Protein 1JID (pdb70)

Secondary structure (DSSP, 8-state):
---STTSGGGSEEE-GGGGBTTS-TTTT--S-TTT-BSS--HHHHHHHHHHTT--EEEETT---TT-----GGG--EEEE--B-TTS-BS-TT-SSHHHHHHHHHHHGGG-TT-

Solvent-accessible surface area: 6995 Å² total; per-residue (Å²): 125,71,153,26,42,41,43,106,116,133,9,15,40,0,30,20,9,23,0,18,51,129,44,76,121,82,83,0,24,99,2,60,106,102,106,10,8,90,78,9,58,4,74,26,0,39,71,7,0,60,92,38,57,8,79,21,49,41,40,147,92,101,70,24,117,134,41,210,36,153,89,110,132,79,64,2,38,0,21,0,21,13,85,79,133,118,35,52,58,43,58,137,101,2,72,41,143,93,25,0,11,49,37,0,2,106,56,0,72,138,40,214,123,112

Sequence (114 aa):
AARSPADQDRFICIYPAYLNNKKTIAEGRRIPISKAVENPTATEIQDVCSAVGLNVFLEKNKMYSREWNRDVQYRGRVRVQLKQEDGSLCLVQFPSRKSVMLYAAEMIPKLKTR

Radius of gyration: 13.78 Å; Cα contacts (8 Å, |Δi|>4): 208; chains: 1; bounding box: 34×38×31 Å

Structure (mmCIF, N/CA/C/O backbone):
data_1JID
#
_entry.id   1JID
#
_cell.length_a   55.813
_cell.length_b   109.782
_cell.length_c   89.461
_cell.angle_alpha   90.00
_cell.angle_beta   90.00
_cell.angle_gamma   90.00
#
_symmetry.space_group_name_H-M   'C 2 2 21'
#
loop_
_entity.id
_entity.type
_entity.pdbx_description
1 polymer 'HELIX 6 OF HUMAN SRP RNA'
2 polymer 'SIGNAL RECOGNITION PARTICLE 19 KDA PROTEIN'
3 non-polymer 'MAGNESIUM ION'
4 water water
#
loop_
_atom_site.group_PDB
_atom_site.id
_atom_site.type_symbol
_atom_site.label_atom_id
_atom_site.label_alt_id
_atom_site.label_comp_id
_atom_site.label_asym_id
_atom_site.label_entity_id
_atom_site.label_seq_id
_atom_site.pdbx_PDB_ins_code
_atom_site.Cartn_x
_atom_site.Cartn_y
_atom_site.Cartn_z
_atom_site.occupancy
_atom_site.B_iso_or_equiv
_atom_site.auth_seq_id
_atom_site.auth_comp_id
_atom_site.auth_asym_id
_atom_site.auth_atom_id
_atom_site.pdbx_PDB_model_num
ATOM 633 N N . ALA B 2 5 ? 22.275 -2.297 54.662 1.00 22.78 5 ALA A N 1
ATOM 634 C CA . ALA B 2 5 ? 22.356 -0.813 54.820 1.00 28.98 5 ALA A CA 1
ATOM 635 C C . ALA B 2 5 ? 20.944 -0.160 54.818 1.00 27.75 5 ALA A C 1
ATOM 636 O O . ALA B 2 5 ? 19.932 -0.837 54.540 1.00 25.40 5 ALA A O 1
ATOM 638 N N . ALA B 2 6 ? 20.883 1.149 55.105 1.00 27.12 6 ALA A N 1
ATOM 639 C CA . ALA B 2 6 ? 19.591 1.890 55.097 1.00 24.01 6 ALA A CA 1
ATOM 640 C C . ALA B 2 6 ? 19.261 2.285 53.632 1.00 24.63 6 ALA A C 1
ATOM 641 O O . ALA B 2 6 ? 19.835 3.234 53.088 1.00 27.67 6 ALA A O 1
ATOM 643 N N . ARG B 2 7 ? 18.344 1.559 52.999 1.00 20.94 7 ARG A N 1
ATOM 644 C CA . ARG B 2 7 ? 18.017 1.777 51.601 1.00 21.48 7 ARG A CA 1
ATOM 645 C C . ARG B 2 7 ? 16.555 1.970 51.276 1.00 20.56 7 ARG A C 1
ATOM 646 O O . ARG B 2 7 ? 16.131 1.658 50.141 1.00 19.33 7 ARG A O 1
ATOM 654 N N . SER B 2 8 ? 15.774 2.501 52.220 1.00 18.92 8 SER A N 1
ATOM 655 C CA . SER B 2 8 ? 14.371 2.716 51.863 1.00 20.93 8 SER A CA 1
ATOM 656 C C . SER B 2 8 ? 14.296 4.044 51.116 1.00 21.00 8 SER A C 1
ATOM 657 O O . SER B 2 8 ? 15.262 4.828 51.126 1.00 20.22 8 SER A O 1
ATOM 660 N N . PRO B 2 9 ? 13.148 4.326 50.491 1.00 22.76 9 PRO A N 1
ATOM 661 C CA . PRO B 2 9 ? 13.022 5.605 49.768 1.00 22.37 9 PRO A CA 1
ATOM 662 C C . PRO B 2 9 ? 13.038 6.817 50.730 1.00 21.28 9 PRO A C 1
ATOM 663 O O . PRO B 2 9 ? 13.179 7.941 50.245 1.00 21.72 9 PRO A O 1
ATOM 667 N N . ALA B 2 10 ? 12.942 6.591 52.055 1.00 19.67 10 ALA A N 1
ATOM 668 C CA . ALA B 2 10 ? 12.943 7.704 53.044 1.00 20.51 10 ALA A CA 1
ATOM 669 C C . ALA B 2 10 ? 14.359 7.990 53.536 1.00 20.36 10 ALA A C 1
ATOM 670 O O . ALA B 2 10 ? 14.591 8.941 54.304 1.00 21.70 10 ALA A O 1
ATOM 672 N N . ASP B 2 11 ? 15.319 7.128 53.155 1.00 19.57 11 ASP A N 1
ATOM 673 C CA . ASP B 2 11 ? 16.729 7.354 53.546 1.00 21.05 11 ASP A CA 1
ATOM 674 C C . ASP B 2 11 ? 17.313 8.300 52.535 1.00 22.09 11 ASP A C 1
ATOM 675 O O . ASP B 2 11 ? 17.096 8.117 51.309 1.00 20.00 11 ASP A O 1
ATOM 680 N N . GLN B 2 12 ? 18.051 9.305 53.029 1.00 23.51 12 GLN A N 1
ATOM 681 C CA . GLN B 2 12 ? 18.604 10.335 52.142 1.00 27.17 12 GLN A CA 1
ATOM 682 C C . GLN B 2 12 ? 19.394 9.833 50.961 1.00 27.21 12 GLN A C 1
ATOM 683 O O . GLN B 2 12 ? 19.410 10.466 49.912 1.00 26.68 12 GLN A O 1
ATOM 689 N N . ASP B 2 13 ? 20.053 8.696 51.116 1.00 27.55 13 ASP A N 1
ATOM 690 C CA . ASP B 2 13 ? 20.828 8.187 49.994 1.00 30.62 13 ASP A CA 1
ATOM 691 C C . ASP B 2 13 ? 19.989 7.676 48.855 1.00 27.75 13 ASP A C 1
ATOM 692 O O . ASP B 2 13 ? 20.524 7.460 47.764 1.00 28.28 13 ASP A O 1
ATOM 697 N N . ARG B 2 14 ? 18.701 7.435 49.108 1.00 19.61 14 ARG A N 1
ATOM 698 C CA . ARG B 2 14 ? 17.817 6.999 48.045 1.00 19.39 14 ARG A CA 1
ATOM 699 C C . ARG B 2 14 ? 16.934 8.146 47.489 1.00 16.17 14 ARG A C 1
ATOM 700 O O . ARG B 2 14 ? 16.135 7.917 46.623 1.00 17.04 14 ARG A O 1
ATOM 708 N N . PHE B 2 15 ? 17.121 9.388 47.954 1.00 18.40 15 PHE A N 1
ATOM 709 C CA . PHE B 2 15 ? 16.367 10.515 47.388 1.00 16.53 15 PHE A CA 1
ATOM 710 C C . PHE B 2 15 ? 16.804 10.670 45.902 1.00 18.80 15 PHE A C 1
ATOM 711 O O . PHE B 2 15 ? 17.990 10.428 45.546 1.00 17.03 15 PHE A O 1
ATOM 719 N N . ILE B 2 16 ? 15.855 11.058 45.042 1.00 16.26 16 ILE A N 1
ATOM 720 C CA . ILE B 2 16 ? 16.128 11.237 43.604 1.00 15.49 16 ILE A CA 1
ATOM 721 C C . ILE B 2 16 ? 16.991 12.449 43.384 1.00 16.72 16 ILE A C 1
ATOM 722 O O . ILE B 2 16 ? 17.059 13.329 44.269 1.00 17.29 16 ILE A O 1
ATOM 727 N N . CYS B 2 17 ? 17.697 12.502 42.247 1.00 16.10 17 CYS A N 1
ATOM 728 C CA . CYS B 2 17 ? 18.551 13.658 42.023 1.00 15.84 17 CYS A CA 1
ATOM 729 C C . CYS B 2 17 ? 18.059 14.541 40.910 1.00 16.91 17 CYS A C 1
ATOM 730 O O . CYS B 2 17 ? 17.603 14.056 39.878 1.00 19.63 17 CYS A O 1
ATOM 733 N N . ILE B 2 18 ? 18.202 15.845 41.094 1.00 16.89 18 ILE A N 1
ATOM 734 C CA . ILE B 2 18 ? 17.898 16.775 40.011 1.00 15.82 18 ILE A CA 1
ATOM 735 C C . ILE B 2 18 ? 19.115 17.693 39.863 1.00 14.43 18 ILE A C 1
ATOM 736 O O . ILE B 2 18 ? 19.479 18.389 40.798 1.00 16.13 18 ILE A O 1
ATOM 741 N N . TYR B 2 19 ? 19.717 17.704 38.687 1.00 15.12 19 TYR A N 1
ATOM 742 C CA . TYR B 2 19 ? 20.807 18.648 38.438 1.00 14.48 19 TYR A CA 1
ATOM 743 C C . TYR B 2 19 ? 20.203 19.789 37.589 1.00 16.87 19 TYR A C 1
ATOM 744 O O . TYR B 2 19 ? 19.288 19.568 36.795 1.00 14.71 19 TYR A O 1
ATOM 753 N N . PRO B 2 20 ? 20.728 21.016 37.722 1.00 17.15 20 PRO A N 1
ATOM 754 C CA . PRO B 2 20 ? 20.260 22.177 36.957 1.00 18.00 20 PRO A CA 1
ATOM 755 C C . PRO B 2 20 ? 20.223 21.917 35.430 1.00 18.31 20 PRO A C 1
ATOM 756 O O . PRO B 2 20 ? 19.326 22.365 34.712 1.00 17.63 20 PRO A O 1
ATOM 760 N N . ALA B 2 21 ? 21.203 21.178 34.943 1.00 17.14 21 ALA A N 1
ATOM 761 C CA . ALA B 2 21 ? 21.282 20.897 33.507 1.00 17.54 21 ALA A CA 1
ATOM 762 C C . ALA B 2 21 ? 19.992 20.234 32.983 1.00 19.09 21 ALA A C 1
ATOM 763 O O . ALA B 2 21 ? 19.598 20.479 31.840 1.00 17.74 21 ALA A O 1
ATOM 765 N N . TYR B 2 22 ? 19.330 19.415 33.808 1.00 15.62 22 TYR A N 1
ATOM 766 C CA . TYR B 2 22 ? 18.110 18.740 33.351 1.00 17.63 22 TYR A CA 1
ATOM 767 C C . TYR B 2 22 ? 17.011 19.717 32.920 1.00 17.25 22 TYR A C 1
ATOM 768 O O . TYR B 2 22 ? 16.160 19.354 32.104 1.00 18.10 22 TYR A O 1
ATOM 777 N N . LEU B 2 23 ? 16.999 20.918 33.495 1.00 17.16 23 LEU A N 1
ATOM 778 C CA . LEU B 2 23 ? 15.889 21.863 33.191 1.00 19.87 23 LEU A CA 1
ATOM 779 C C . LEU B 2 23 ? 16.310 23.061 32.329 1.00 23.36 23 LEU A C 1
ATOM 780 O O . LEU B 2 23 ? 15.501 23.970 32.096 1.00 24.88 23 LEU A O 1
ATOM 785 N N . ASN B 2 24 ? 17.558 23.053 31.862 1.00 22.74 24 ASN A N 1
ATOM 786 C CA . ASN B 2 24 ? 18.128 24.197 31.154 1.00 23.36 24 ASN A CA 1
ATOM 787 C C . ASN B 2 24 ? 17.709 24.272 29.676 1.00 24.40 24 ASN A C 1
ATOM 788 O O . ASN B 2 24 ? 18.026 23.369 28.876 1.00 20.64 24 ASN A O 1
ATOM 793 N N . ASN B 2 25 ? 16.996 25.334 29.300 1.00 23.41 25 ASN A N 1
ATOM 794 C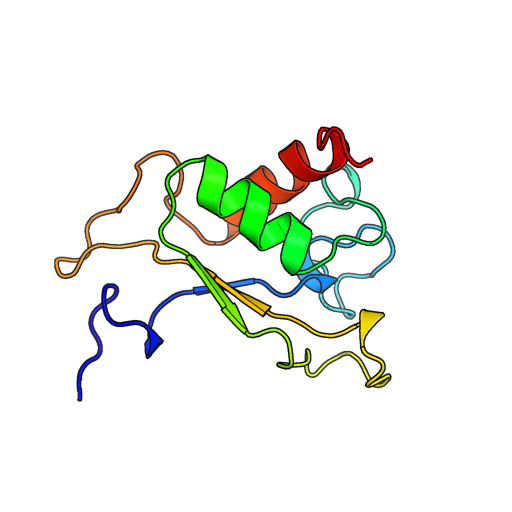 CA . ASN B 2 25 ? 16.538 25.390 27.912 1.00 25.96 25 ASN A CA 1
ATOM 795 C C . ASN B 2 25 ? 17.597 25.679 26.871 1.00 26.50 25 ASN A C 1
ATOM 796 O O . ASN B 2 25 ? 17.294 25.682 25.672 1.00 27.62 25 ASN A O 1
ATOM 801 N N . LYS B 2 26 ? 18.831 25.910 27.289 1.00 25.03 26 LYS A N 1
ATOM 802 C CA . LYS B 2 26 ? 19.867 26.114 26.295 1.00 30.18 26 LYS A CA 1
ATOM 803 C C . LYS B 2 26 ? 20.774 24.865 26.109 1.00 30.74 26 LYS 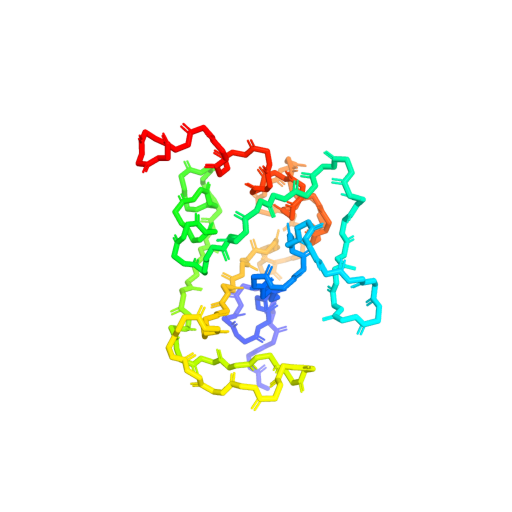A C 1
ATOM 804 O O . LYS B 2 26 ? 21.798 24.937 25.414 1.00 28.93 26 LYS A O 1
ATOM 810 N N . LYS B 2 27 ? 20.389 23.736 26.712 1.00 24.13 27 LYS A N 1
ATOM 811 C CA . LYS B 2 27 ? 21.187 22.532 26.561 1.00 21.45 27 LYS A CA 1
ATOM 812 C C . LYS B 2 27 ? 20.452 21.541 25.691 1.00 20.42 27 LYS A C 1
ATOM 813 O O . LYS B 2 27 ? 19.204 21.515 25.647 1.00 16.54 27 LYS A O 1
ATOM 819 N N . THR B 2 28 ? 21.213 20.685 25.004 1.00 17.91 28 THR A N 1
ATOM 820 C CA . THR B 2 28 ? 20.616 19.660 24.195 1.00 17.82 28 THR A CA 1
ATOM 821 C C . THR B 2 28 ? 20.348 18.454 25.135 1.00 17.85 28 THR A C 1
ATOM 822 O O . THR B 2 28 ? 20.718 18.429 26.336 1.00 16.52 28 THR A O 1
ATOM 826 N N . ILE B 2 29 ? 19.717 17.438 24.568 1.00 17.83 29 ILE A N 1
ATOM 827 C CA . ILE B 2 29 ? 19.489 16.211 25.312 1.00 17.86 29 ILE A CA 1
ATOM 828 C C . ILE B 2 29 ? 20.837 15.580 25.674 1.00 18.54 29 ILE A C 1
ATOM 829 O O . ILE B 2 29 ? 21.031 15.101 26.807 1.00 17.04 29 ILE A O 1
ATOM 834 N N . ALA B 2 30 ? 21.760 15.568 24.719 1.00 17.44 30 ALA A N 1
ATOM 835 C CA . ALA B 2 30 ? 23.087 14.970 24.982 1.00 18.32 30 ALA A CA 1
ATOM 836 C C . ALA B 2 30 ? 23.744 15.716 26.151 1.00 19.42 30 ALA A C 1
ATOM 837 O O . ALA B 2 30 ? 24.498 15.132 26.950 1.00 17.83 30 ALA A O 1
ATOM 839 N N . GLU B 2 31 ? 23.469 17.011 26.261 1.00 17.35 31 GLU A N 1
ATOM 840 C CA . GLU B 2 31 ? 24.105 17.746 27.342 1.00 18.67 31 GLU A CA 1
ATOM 841 C C . GLU B 2 31 ? 23.423 17.503 28.677 1.00 18.01 31 GLU A C 1
ATOM 842 O O . GLU B 2 31 ? 23.901 17.979 29.698 1.00 17.22 31 GLU A O 1
ATOM 848 N N . GLY B 2 32 ? 22.306 16.776 28.669 1.00 18.02 32 GLY A N 1
ATOM 849 C CA . GLY B 2 32 ? 21.644 16.522 29.947 1.00 18.61 32 GLY A CA 1
ATOM 850 C C . GLY B 2 32 ? 20.214 17.019 30.127 1.00 18.39 32 GLY A C 1
ATOM 851 O O . GLY B 2 32 ? 19.589 16.712 31.141 1.00 17.15 32 GLY A O 1
ATOM 852 N N . ARG B 2 33 ? 19.687 17.814 29.192 1.00 17.40 33 ARG A N 1
ATOM 853 C CA . ARG B 2 33 ? 18.305 18.315 29.350 1.00 17.11 33 ARG A CA 1
ATOM 854 C C . ARG B 2 33 ? 17.312 17.153 29.369 1.00 18.43 33 ARG A C 1
ATOM 855 O O . ARG B 2 33 ? 17.328 16.257 28.473 1.00 16.05 33 ARG A O 1
ATO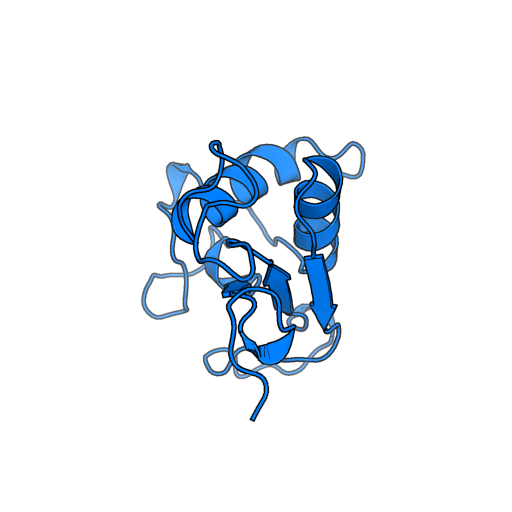M 863 N N . ARG B 2 34 ? 16.416 17.177 30.347 1.00 17.37 34 ARG A N 1
ATOM 864 C CA . ARG B 2 34 ? 15.460 16.093 30.527 1.00 19.05 34 ARG A CA 1
ATOM 865 C C . ARG B 2 34 ? 14.007 16.472 30.222 1.00 21.59 34 ARG A C 1
ATOM 866 O O . ARG B 2 34 ? 13.144 15.612 30.216 1.00 21.75 34 ARG A O 1
ATOM 874 N N . ILE B 2 35 ? 13.722 17.746 30.007 1.00 19.81 35 ILE A N 1
ATOM 875 C CA . ILE B 2 35 ? 12.331 18.121 29.711 1.00 19.26 35 ILE A CA 1
ATOM 876 C C . ILE B 2 35 ? 12.306 18.866 28.405 1.00 19.80 35 ILE A C 1
ATOM 877 O O . ILE B 2 35 ? 13.333 19.430 28.000 1.00 21.96 35 ILE A O 1
ATOM 882 N N . PRO B 2 36 ? 11.127 18.917 27.734 1.00 20.66 36 PRO A N 1
ATOM 883 C CA . PRO B 2 36 ? 11.086 19.636 26.453 1.00 21.31 36 PRO A CA 1
ATOM 884 C C . PRO B 2 36 ? 11.565 21.060 26.533 1.00 21.57 36 PRO A C 1
ATOM 885 O O . PRO B 2 36 ? 11.410 21.748 27.568 1.00 23.56 36 PRO A O 1
ATOM 889 N N . ILE B 2 37 ? 12.093 21.550 25.417 1.00 21.08 37 ILE A N 1
ATOM 890 C CA . ILE B 2 37 ? 12.551 22.928 25.377 1.00 24.56 37 ILE A CA 1
ATOM 891 C C . ILE B 2 37 ? 11.412 23.878 25.718 1.00 26.08 37 ILE A C 1
ATOM 892 O O . ILE B 2 37 ? 11.628 24.833 26.445 1.00 25.31 37 ILE A O 1
ATOM 897 N N . SER B 2 38 ? 10.202 23.582 25.242 1.00 24.92 38 SER A N 1
ATOM 898 C CA . SER B 2 38 ? 9.088 24.486 25.493 1.00 28.96 38 SER A CA 1
ATOM 899 C C . SER B 2 38 ? 8.899 24.696 26.991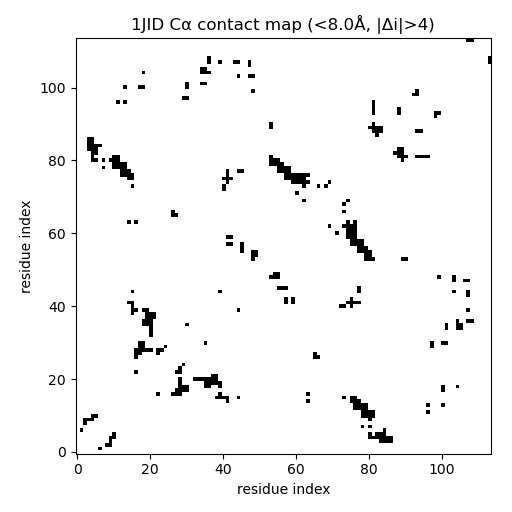 1.00 31.05 38 SER A C 1
ATOM 900 O O . SER B 2 38 ? 8.625 25.803 27.423 1.00 31.38 38 SER A O 1
ATOM 903 N N . LYS B 2 39 ? 9.115 23.656 27.789 1.00 27.67 39 LYS A N 1
ATOM 904 C CA . LYS B 2 39 ? 8.929 23.792 29.224 1.00 28.02 39 LYS A CA 1
ATOM 905 C C . LYS B 2 39 ? 10.144 24.144 30.065 1.00 28.23 39 LYS A C 1
ATOM 906 O O . LYS B 2 39 ? 10.020 24.581 31.212 1.00 29.91 39 LYS A O 1
ATOM 912 N N . ALA B 2 40 ? 11.317 24.014 29.473 1.00 28.45 40 ALA A N 1
ATOM 913 C CA . ALA B 2 40 ? 12.570 24.274 30.132 1.00 26.73 40 ALA A CA 1
ATOM 914 C C . ALA B 2 40 ? 12.791 25.765 30.401 1.00 30.07 40 ALA A C 1
ATOM 915 O O . ALA B 2 40 ? 12.120 26.618 29.797 1.00 29.53 40 ALA A O 1
ATOM 917 N N . VAL B 2 41 ? 13.752 26.089 31.273 1.00 26.56 41 VAL A N 1
ATOM 918 C CA . VAL B 2 41 ? 13.996 27.484 31.631 1.00 29.45 41 VAL A CA 1
ATOM 919 C C . VAL B 2 41 ? 15.412 27.957 31.404 1.00 29.36 41 VAL A C 1
ATOM 920 O O . VAL B 2 41 ? 16.331 27.152 31.215 1.00 27.07 41 VAL A O 1
ATOM 924 N N . GLU B 2 42 ? 15.636 29.266 31.424 1.00 28.25 42 GLU A N 1
ATOM 925 C CA . GLU B 2 42 ? 17.001 29.716 31.176 1.00 31.45 42 GLU A CA 1
ATOM 926 C C . GLU B 2 42 ? 17.804 29.802 32.434 1.00 32.34 42 GLU A C 1
ATOM 927 O O . GLU B 2 42 ? 17.316 30.303 33.451 1.00 30.99 42 GLU A O 1
ATOM 933 N N . ASN B 2 43 ? 19.042 29.312 32.344 1.00 32.85 43 ASN A N 1
ATOM 934 C CA . ASN B 2 43 ? 20.001 29.310 33.442 1.00 34.24 43 ASN A CA 1
ATOM 935 C C . ASN B 2 43 ? 19.452 28.909 34.858 1.00 29.23 43 ASN A C 1
ATOM 936 O O . ASN B 2 43 ? 19.723 29.602 35.843 1.00 27.25 43 ASN A O 1
ATOM 941 N N . PRO B 2 44 ? 18.668 27.813 34.975 1.00 25.67 44 PRO A N 1
ATOM 942 C CA . PRO B 2 44 ? 18.182 27.470 36.335 1.00 24.38 44 PRO A CA 1
ATOM 943 C C . PRO B 2 44 ? 19.328 27.159 37.296 1.00 24.93 44 PRO A C 1
ATOM 944 O O . PRO B 2 44 ? 20.349 26.594 36.887 1.00 24.23 44 PRO A O 1
ATOM 948 N N . THR B 2 45 ? 19.189 27.499 38.577 1.00 21.59 45 THR A N 1
ATOM 949 C CA . THR B 2 45 ? 20.276 27.162 39.490 1.00 23.15 45 THR A CA 1
ATOM 950 C C . THR B 2 45 ? 19.754 26.141 40.502 1.00 21.40 45 THR A C 1
ATOM 951 O O . THR B 2 45 ? 18.547 25.980 40.657 1.00 20.46 45 THR A O 1
ATOM 955 N N . ALA B 2 46 ? 20.673 25.428 41.140 1.00 22.52 46 ALA A N 1
ATOM 95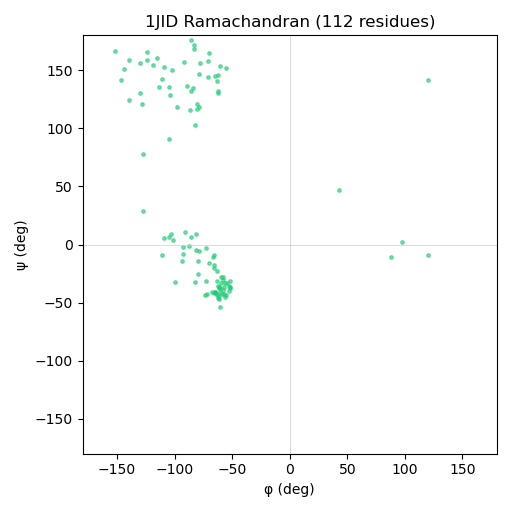6 C CA . ALA B 2 46 ? 20.289 24.398 42.110 1.00 21.43 46 ALA A CA 1
ATOM 957 C C . ALA B 2 46 ? 19.529 25.063 43.268 1.00 22.21 46 ALA A C 1
ATOM 958 O O . ALA B 2 46 ? 18.575 24.505 43.831 1.00 21.15 46 ALA A O 1
ATOM 960 N N . THR B 2 47 ? 19.953 26.283 43.623 1.00 21.33 47 THR A N 1
ATOM 961 C CA . THR B 2 47 ? 19.275 27.000 44.709 1.00 21.86 47 THR A CA 1
ATOM 962 C C . THR B 2 47 ? 17.834 27.328 44.391 1.00 20.91 47 THR A C 1
ATOM 963 O O . THR B 2 47 ? 16.947 27.200 45.253 1.00 21.37 47 THR A O 1
ATOM 967 N N . GLU B 2 48 ? 17.580 27.763 43.159 1.00 20.75 48 GLU A N 1
ATOM 968 C CA . GLU B 2 48 ? 16.211 28.055 42.734 1.00 22.63 48 GLU A CA 1
ATOM 969 C C . GLU B 2 48 ? 15.420 26.753 42.740 1.00 21.83 48 GLU A C 1
ATOM 970 O O . GLU B 2 48 ? 14.271 26.747 43.129 1.00 20.59 48 GLU A O 1
ATOM 976 N N . ILE B 2 49 ? 16.026 25.641 42.285 1.00 19.11 49 ILE A N 1
ATOM 977 C CA . ILE B 2 49 ? 15.284 24.363 42.275 1.00 16.82 49 ILE A CA 1
ATOM 978 C C . ILE B 2 49 ? 14.884 23.961 43.712 1.00 19.43 49 ILE A C 1
ATOM 979 O O . ILE B 2 49 ? 13.720 23.611 43.987 1.00 21.29 49 ILE A O 1
ATOM 984 N N . GLN B 2 50 ? 15.844 24.056 44.625 1.00 21.61 50 GLN A N 1
ATOM 985 C CA . GLN B 2 50 ? 15.585 23.733 46.019 1.00 25.00 50 GLN A CA 1
ATOM 986 C C . GLN B 2 50 ? 14.429 24.571 46.584 1.00 24.16 50 GLN A C 1
ATOM 987 O O . GLN B 2 50 ? 13.524 24.079 47.259 1.00 20.73 50 GLN A O 1
ATOM 993 N N . ASP B 2 51 ? 14.475 25.861 46.279 1.00 25.13 51 ASP A N 1
ATOM 994 C CA . ASP B 2 51 ? 13.458 26.764 46.774 1.00 26.09 51 ASP A CA 1
ATOM 995 C C . ASP B 2 51 ? 12.064 26.458 46.282 1.00 25.66 51 ASP A C 1
ATOM 996 O O . ASP B 2 51 ? 11.137 26.403 47.097 1.00 25.21 51 ASP A O 1
ATOM 1001 N N . VAL B 2 52 ? 11.881 26.209 44.985 1.00 20.40 52 VAL A N 1
ATOM 1002 C CA . VAL B 2 52 ? 10.555 25.960 44.522 1.00 20.05 52 VAL A CA 1
ATOM 1003 C C . VAL B 2 52 ? 10.088 24.599 44.968 1.00 21.81 52 VAL A C 1
ATOM 1004 O O . VAL B 2 52 ? 8.883 24.399 45.211 1.00 21.53 52 VAL A O 1
ATOM 1008 N N . CYS B 2 53 ? 11.012 23.639 45.089 1.00 21.86 53 CYS A N 1
ATOM 1009 C CA . CYS B 2 53 ? 10.578 22.302 45.503 1.00 22.31 53 CYS A CA 1
ATOM 1010 C C . CYS B 2 53 ? 10.224 22.288 46.997 1.00 22.36 53 CYS A C 1
ATOM 1011 O O . CYS B 2 53 ? 9.220 21.682 47.421 1.00 22.37 53 CYS A O 1
ATOM 1014 N N . SER B 2 54 ? 11.063 22.928 47.785 1.00 21.50 54 SER A N 1
ATOM 1015 C CA . SER B 2 54 ? 10.798 22.996 49.209 1.00 24.53 54 SER A CA 1
ATOM 1016 C C . SER B 2 54 ? 9.466 23.721 49.441 1.00 27.56 54 SER A C 1
ATOM 1017 O O . SER B 2 54 ? 8.666 23.325 50.316 1.00 26.95 54 SER A O 1
ATOM 1020 N N . ALA B 2 55 ? 9.191 24.753 48.637 1.00 21.75 55 ALA A N 1
ATOM 1021 C CA . ALA B 2 55 ? 7.961 25.537 48.840 1.00 24.66 55 ALA A CA 1
ATOM 1022 C C . ALA B 2 55 ? 6.686 24.743 48.654 1.00 23.92 55 ALA A C 1
ATOM 1023 O O . ALA B 2 55 ? 5.674 25.016 49.333 1.00 22.77 55 ALA A O 1
ATOM 1025 N N . VAL B 2 56 ? 6.727 23.749 47.765 1.00 22.99 56 VAL A N 1
ATOM 1026 C CA . VAL B 2 56 ? 5.528 22.954 47.485 1.00 23.10 56 VAL A CA 1
ATOM 1027 C C . VAL B 2 56 ? 5.330 21.789 48.448 1.00 23.08 56 VAL A C 1
ATOM 1028 O O . VAL B 2 56 ? 4.391 20.993 48.310 1.00 27.89 56 VAL A O 1
ATOM 1032 N N . GLY B 2 57 ? 6.166 21.715 49.470 1.00 21.87 57 GLY A N 1
ATOM 1033 C CA . GLY B 2 57 ? 5.978 20.662 50.461 1.00 24.48 57 GLY A CA 1
ATOM 1034 C C . GLY B 2 57 ? 6.840 19.405 50.280 1.00 25.88 57 GLY A C 1
ATOM 1035 O O . GLY B 2 57 ? 6.688 18.460 51.059 1.00 24.13 57 GLY A O 1
ATOM 1036 N N . LEU B 2 58 ? 7.718 19.369 49.271 1.00 21.43 58 LEU A N 1
ATOM 1037 C CA . LEU B 2 58 ? 8.610 18.201 49.090 1.00 20.78 58 LEU A CA 1
ATOM 1038 C C . LEU B 2 58 ? 9.763 18.305 50.080 1.00 22.59 58 LEU A C 1
ATOM 1039 O O . LEU B 2 58 ? 10.229 19.415 50.411 1.00 23.38 58 LEU A O 1
ATOM 1044 N N . ASN B 2 59 ? 10.249 17.150 50.558 1.00 20.28 59 ASN A N 1
ATOM 1045 C CA . ASN B 2 59 ? 11.362 17.116 51.483 1.00 22.39 59 ASN A CA 1
ATOM 1046 C C . ASN B 2 59 ? 12.571 17.120 50.596 1.00 21.70 59 ASN A C 1
ATOM 1047 O O . ASN B 2 59 ? 12.811 16.136 49.869 1.00 21.01 59 ASN A O 1
ATOM 1052 N N . VAL B 2 60 ? 13.378 18.169 50.674 1.00 20.74 60 VAL A N 1
ATOM 1053 C CA . VAL B 2 60 ? 14.527 18.221 49.771 1.00 23.55 60 VAL A CA 1
ATOM 1054 C C . VAL B 2 60 ? 15.760 18.726 50.432 1.00 25.16 60 VAL A C 1
ATOM 1055 O O . VAL B 2 60 ? 15.698 19.355 51.489 1.00 26.31 60 VAL A O 1
ATOM 1059 N N . PHE B 2 61 ? 16.899 18.418 49.856 1.00 22.88 61 PHE A N 1
ATOM 1060 C CA . PHE B 2 61 ? 18.087 19.040 50.400 1.00 26.22 61 PHE A CA 1
ATOM 1061 C C . PHE B 2 61 ? 19.043 19.353 49.260 1.00 25.14 61 PHE A C 1
ATOM 1062 O O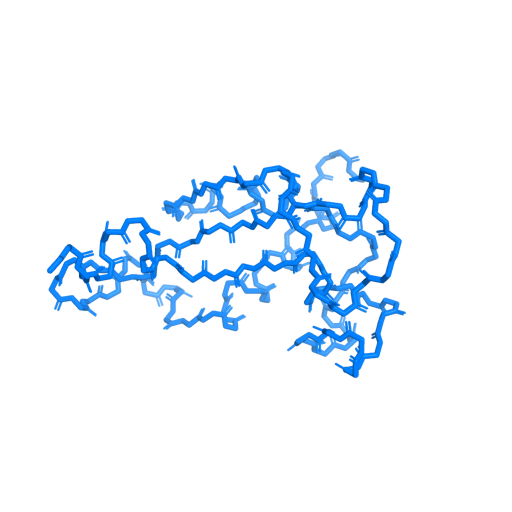 . PHE B 2 61 ? 19.037 18.698 48.222 1.00 24.50 61 PHE A O 1
ATOM 1070 N N . LEU B 2 62 ? 19.832 20.391 49.454 1.00 24.54 62 LEU A N 1
ATOM 1071 C CA . LEU B 2 62 ? 20.748 20.866 48.431 1.00 24.50 62 LEU A CA 1
ATOM 1072 C C . LEU B 2 62 ? 22.188 20.475 48.713 1.00 26.04 62 LEU A C 1
ATOM 1073 O O . LEU B 2 62 ? 22.702 20.667 49.832 1.00 25.66 62 LEU A O 1
ATOM 1078 N N . GLU B 2 63 ? 22.832 19.885 47.717 1.00 20.45 63 GLU A N 1
ATOM 1079 C CA . GLU B 2 63 ? 24.259 19.550 47.810 1.00 24.33 63 GLU A CA 1
ATOM 1080 C C . GLU B 2 63 ? 24.892 20.641 46.907 1.00 23.38 63 GLU A C 1
ATOM 1081 O O . GLU B 2 63 ? 24.990 20.485 45.698 1.00 20.48 63 GLU A O 1
ATOM 1087 N N . LYS B 2 64 ? 25.252 21.776 47.513 1.00 21.49 64 LYS A N 1
ATOM 1088 C CA . LYS B 2 64 ? 25.771 22.915 46.750 1.00 23.06 64 LYS A CA 1
ATOM 1089 C C . LYS B 2 64 ? 26.951 22.695 45.840 1.00 20.22 64 LYS A C 1
ATOM 1090 O O . LYS B 2 64 ? 27.066 23.362 44.801 1.00 22.78 64 LYS A O 1
ATOM 1096 N N . ASN B 2 65 ? 27.846 21.803 46.217 1.00 18.90 65 ASN A N 1
ATOM 1097 C CA . ASN B 2 65 ? 29.050 21.601 45.402 1.00 21.70 65 ASN A CA 1
ATOM 1098 C C . ASN B 2 65 ? 29.170 20.389 44.551 1.00 22.16 65 ASN A C 1
ATOM 1099 O O . ASN B 2 65 ? 30.236 20.180 43.945 1.00 21.07 65 ASN A O 1
ATOM 1104 N N . LYS B 2 66 ? 28.102 19.583 44.470 1.00 21.08 66 LYS A N 1
ATOM 1105 C CA . LYS B 2 66 ? 28.150 18.401 43.580 1.00 18.37 66 LYS A CA 1
ATOM 1106 C C . LYS B 2 66 ? 28.109 18.916 42.136 1.00 19.20 66 LYS A C 1
ATOM 1107 O O . LYS B 2 66 ? 27.426 19.876 41.849 1.00 19.59 66 LYS A O 1
ATOM 1113 N N . MET B 2 67 ? 28.814 18.258 41.220 1.00 18.94 67 MET A N 1
ATOM 1114 C CA . MET B 2 67 ? 28.842 18.714 39.834 1.00 17.91 67 MET A CA 1
ATOM 1115 C C . MET B 2 67 ? 28.278 17.635 38.916 1.00 16.04 67 MET A C 1
ATOM 1116 O O . MET B 2 67 ? 28.340 16.441 39.243 1.00 17.80 67 MET A O 1
ATOM 1121 N N . TYR B 2 68 ? 27.766 18.049 37.770 1.00 16.18 68 TYR A N 1
ATOM 1122 C CA . TYR B 2 68 ? 27.174 17.115 36.825 1.00 17.16 68 TYR A CA 1
ATOM 1123 C C . TYR B 2 68 ? 28.294 16.565 35.938 1.00 16.59 68 TYR A C 1
ATOM 1124 O O . TYR B 2 68 ? 29.135 17.319 35.387 1.00 18.25 68 TYR A O 1
ATOM 1133 N N . SER B 2 69 ? 28.313 15.244 35.780 1.00 16.70 69 SER A N 1
ATOM 1134 C CA . SER B 2 69 ? 29.374 14.605 35.001 1.00 15.43 69 SER A CA 1
ATOM 1135 C C . SER B 2 69 ? 29.478 15.086 33.567 1.00 16.97 69 SER A C 1
ATOM 1136 O O . SER B 2 69 ? 30.557 15.058 33.036 1.00 16.26 69 SER A O 1
ATOM 1139 N N . ARG B 2 70 ? 28.381 15.496 32.927 1.00 14.44 70 ARG A N 1
ATOM 1140 C CA . ARG B 2 70 ? 28.493 15.905 31.521 1.00 16.40 70 ARG A CA 1
ATOM 1141 C C . ARG B 2 70 ? 28.996 17.347 31.358 1.00 19.32 70 ARG A C 1
ATOM 1142 O O . ARG B 2 70 ? 29.170 17.817 30.236 1.00 20.46 70 ARG A O 1
ATOM 1150 N N . GLU B 2 71 ? 29.162 18.055 32.457 1.00 19.85 71 GLU A N 1
ATOM 1151 C CA . GLU B 2 71 ? 29.629 19.442 32.391 1.00 25.59 71 GLU A CA 1
ATOM 1152 C C . GLU B 2 71 ? 31.147 19.509 32.657 1.00 28.46 71 GLU A C 1
ATOM 1153 O O . GLU B 2 71 ? 31.568 19.171 33.744 1.00 28.98 71 GLU A O 1
ATOM 1159 N N . TRP B 2 72 ? 31.968 19.973 31.702 1.00 30.81 72 TRP A N 1
ATOM 1160 C CA . TRP B 2 72 ? 33.440 20.017 31.954 1.00 32.83 72 TRP A CA 1
ATOM 1161 C C . TRP B 2 72 ? 33.934 21.221 32.809 1.00 31.61 72 TRP A C 1
ATOM 1162 O O . TRP B 2 72 ? 34.973 21.130 33.492 1.00 32.93 72 TRP A O 1
ATOM 1173 N N . ASN B 2 73 ? 33.176 22.306 32.791 1.00 29.35 73 ASN A N 1
ATOM 1174 C CA . ASN B 2 73 ? 33.472 23.518 33.562 1.00 29.56 73 ASN A CA 1
ATOM 1175 C C . ASN B 2 73 ? 33.073 23.388 35.057 1.00 27.91 73 ASN A C 1
ATOM 1176 O O . ASN B 2 73 ? 31.906 23.275 35.383 1.00 24.17 73 ASN A O 1
ATOM 1181 N N . ARG B 2 74 ? 34.054 23.484 35.947 1.00 27.12 74 ARG A N 1
ATOM 1182 C CA . ARG B 2 74 ? 33.818 23.335 37.383 1.00 27.87 74 ARG A CA 1
ATOM 1183 C C . ARG B 2 74 ? 33.501 24.621 38.166 1.00 25.76 74 ARG A C 1
ATOM 1184 O O . ARG B 2 74 ? 33.480 24.606 39.416 1.00 22.65 74 ARG A O 1
ATOM 1192 N N . ASP B 2 75 ? 33.252 25.725 37.469 1.00 26.68 75 ASP A N 1
ATOM 1193 C CA . ASP B 2 75 ? 32.939 26.952 38.184 1.00 27.96 75 ASP A CA 1
ATOM 1194 C C . ASP B 2 75 ? 31.692 26.847 39.051 1.00 28.75 75 ASP A C 1
ATOM 1195 O O . ASP B 2 75 ? 30.756 26.065 38.764 1.00 25.58 75 ASP A O 1
ATOM 1200 N N . VAL B 2 76 ? 31.654 27.665 40.098 1.00 24.57 76 VAL A N 1
ATOM 1201 C CA . VAL B 2 76 ? 30.542 27.635 41.031 1.00 23.83 76 VAL A CA 1
ATOM 1202 C C . VAL B 2 76 ? 29.179 27.763 40.376 1.00 25.41 76 VAL A C 1
ATOM 1203 O O . VAL B 2 76 ? 28.202 27.134 40.818 1.00 22.06 76 VAL A O 1
ATOM 1207 N N . GLN B 2 77 ? 29.093 28.556 39.305 1.00 25.40 77 GLN A N 1
ATOM 1208 C CA . GLN B 2 77 ? 27.777 28.714 38.675 1.00 27.89 77 GLN A CA 1
ATOM 1209 C C . GLN B 2 77 ? 27.220 27.404 38.095 1.00 25.60 77 GLN A C 1
ATOM 1210 O O . GLN B 2 77 ? 26.032 27.284 37.926 1.00 25.70 77 GLN A O 1
ATOM 1216 N N . TYR B 2 78 ? 28.081 26.434 37.785 1.00 24.73 78 TYR A N 1
ATOM 1217 C CA . TYR B 2 78 ? 27.613 25.163 37.231 1.00 24.58 78 TYR A CA 1
ATOM 1218 C C . TYR B 2 78 ? 27.356 24.105 38.295 1.00 23.29 78 TYR A C 1
ATOM 1219 O O . TYR B 2 78 ? 26.937 23.005 37.962 1.00 20.82 78 TYR A O 1
ATOM 1228 N N . ARG B 2 79 ? 27.610 24.431 39.552 1.00 20.38 79 ARG A N 1
ATOM 1229 C CA . ARG B 2 79 ? 27.478 23.461 40.627 1.00 20.09 79 ARG A CA 1
ATOM 1230 C C . ARG B 2 79 ? 26.137 23.395 41.327 1.00 19.42 79 ARG A C 1
ATOM 1231 O O . ARG B 2 79 ? 25.385 24.365 41.362 1.00 20.32 79 ARG A O 1
ATOM 1239 N N . GLY B 2 80 ? 25.887 22.232 41.929 1.00 20.24 80 GLY A N 1
ATOM 1240 C CA . GLY B 2 80 ? 24.686 22.059 42.720 1.00 20.98 80 GLY A CA 1
ATOM 1241 C C . GLY B 2 80 ? 23.792 20.953 42.195 1.00 18.98 80 GLY A C 1
ATOM 1242 O O . GLY B 2 80 ? 23.631 20.745 40.987 1.00 17.79 80 GLY A O 1
ATOM 1243 N N . ARG B 2 81 ? 23.222 20.237 43.141 1.00 20.18 81 ARG A N 1
ATOM 1244 C CA . ARG B 2 81 ? 22.341 19.095 42.827 1.00 21.10 81 ARG A CA 1
ATOM 1245 C C . ARG B 2 81 ? 21.327 19.142 43.936 1.00 19.65 81 ARG A C 1
ATOM 1246 O O . ARG B 2 81 ? 21.705 19.409 45.095 1.00 23.11 81 ARG A O 1
ATOM 1254 N N . VAL B 2 82 ? 20.063 18.854 43.624 1.00 17.81 82 VAL A N 1
ATOM 1255 C CA . VAL B 2 82 ? 19.034 18.867 44.653 1.00 16.93 82 VAL A CA 1
ATOM 1256 C C . VAL B 2 82 ? 18.548 17.406 44.807 1.00 16.97 82 VAL A C 1
ATOM 1257 O O . VAL B 2 82 ? 18.345 16.714 43.804 1.00 18.10 82 VAL A O 1
ATOM 1261 N N . ARG B 2 83 ? 18.396 16.946 46.045 1.00 16.91 83 ARG A N 1
ATOM 1262 C CA . ARG B 2 83 ? 17.917 15.600 46.325 1.00 17.44 83 ARG A CA 1
ATOM 1263 C C . ARG B 2 83 ? 16.488 15.748 46.778 1.00 18.80 83 ARG A C 1
ATOM 1264 O O . ARG B 2 83 ? 16.189 16.592 47.630 1.00 19.23 83 ARG A O 1
ATOM 1272 N N . VAL B 2 84 ? 15.614 14.891 46.260 1.00 19.23 84 VAL A N 1
ATOM 1273 C CA . VAL B 2 84 ? 14.194 15.006 46.569 1.00 17.63 84 VAL A CA 1
ATOM 1274 C C . VAL B 2 84 ? 13.625 13.663 47.017 1.00 18.25 84 VAL A C 1
ATOM 1275 O O . VAL B 2 84 ? 13.851 12.649 46.361 1.00 19.28 84 VAL A O 1
ATOM 1279 N N . GLN B 2 85 ? 12.913 13.653 48.145 1.00 16.59 85 GLN A N 1
ATOM 1280 C CA . GLN B 2 85 ? 12.265 12.454 48.603 1.00 18.61 85 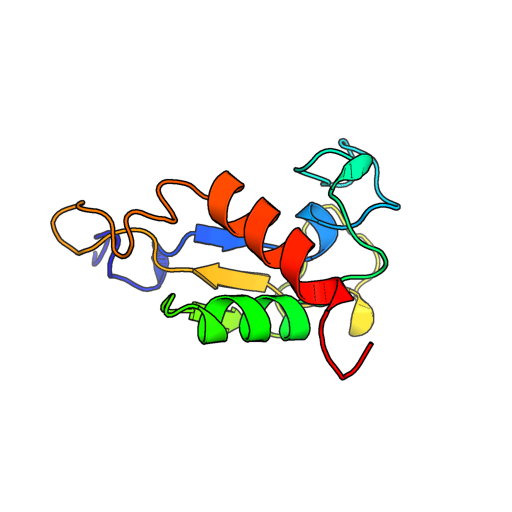GLN A CA 1
ATOM 1281 C C . GLN B 2 85 ? 10.927 12.282 47.820 1.00 20.87 85 GLN A C 1
ATOM 1282 O O . GLN B 2 85 ? 10.047 13.153 47.848 1.00 25.32 85 GLN A O 1
ATOM 1288 N N . LEU B 2 86 ? 10.772 11.170 47.114 1.00 21.15 86 LEU A N 1
ATOM 1289 C CA . LEU B 2 86 ? 9.530 10.930 46.369 1.00 20.91 86 LEU A CA 1
ATOM 1290 C C . LEU B 2 86 ? 8.581 10.006 47.106 1.00 22.68 86 LEU A C 1
ATOM 1291 O O . LEU B 2 86 ? 7.358 10.115 46.991 1.00 23.02 86 LEU A O 1
ATOM 1296 N N . LYS B 2 87 ? 9.160 9.083 47.847 1.00 20.15 87 LYS A N 1
ATOM 1297 C CA . LYS B 2 87 ? 8.383 8.053 48.526 1.00 23.02 87 LYS A CA 1
ATOM 1298 C C . LYS B 2 87 ? 8.694 7.865 49.989 1.00 22.98 87 LYS A C 1
ATOM 1299 O O . LYS B 2 87 ? 9.810 8.163 50.477 1.00 22.91 87 LYS A O 1
ATOM 1305 N N . GLN B 2 88 ? 7.689 7.326 50.686 1.00 23.17 88 GLN A N 1
ATOM 1306 C CA . GLN B 2 88 ? 7.790 7.069 52.110 1.00 25.61 88 GLN A CA 1
ATOM 1307 C C . GLN B 2 88 ? 8.492 5.747 52.299 1.00 23.26 88 GLN A C 1
ATOM 1308 O O . GLN B 2 88 ? 8.690 5.020 51.335 1.00 24.61 88 GLN A O 1
ATOM 1314 N N . GLU B 2 89 ? 8.817 5.434 53.544 1.00 25.67 89 GLU A N 1
ATOM 1315 C CA . GLU B 2 89 ? 9.522 4.177 53.815 1.00 29.08 89 GLU A CA 1
ATOM 1316 C C . GLU B 2 89 ? 8.786 2.995 53.205 1.00 29.50 89 GLU A C 1
ATOM 1317 O O . GLU B 2 89 ? 9.404 2.108 52.615 1.00 28.52 89 GLU A O 1
ATOM 1323 N N . ASP B 2 90 ? 7.457 3.013 53.287 1.00 30.56 90 ASP A N 1
ATOM 1324 C CA . ASP B 2 90 ? 6.667 1.904 52.759 1.00 32.40 90 ASP A CA 1
ATOM 1325 C C . ASP B 2 90 ? 6.438 1.960 51.264 1.00 31.06 90 ASP A C 1
ATOM 1326 O O . ASP B 2 90 ? 5.632 1.190 50.719 1.00 31.71 90 ASP A O 1
ATOM 1331 N N . GLY B 2 91 ? 7.120 2.870 50.575 1.00 29.52 91 GLY A N 1
ATOM 1332 C CA . GLY B 2 91 ? 6.960 2.928 49.123 1.00 28.75 91 GLY A CA 1
ATOM 1333 C C . GLY B 2 91 ? 5.835 3.802 48.561 1.00 26.88 91 GLY A C 1
ATOM 1334 O O . GLY B 2 91 ? 5.797 4.046 47.354 1.00 29.90 91 GLY A O 1
ATOM 1335 N N . SER B 2 92 ? 4.936 4.277 49.411 1.00 27.23 92 SER A N 1
ATOM 1336 C CA . SER B 2 92 ? 3.848 5.134 48.908 1.00 27.74 92 SER A CA 1
ATOM 1337 C C . SER B 2 92 ? 4.381 6.550 48.669 1.00 26.64 92 SER A C 1
ATOM 1338 O O . SER B 2 92 ? 5.365 6.978 49.283 1.00 25.23 92 SER A O 1
ATOM 13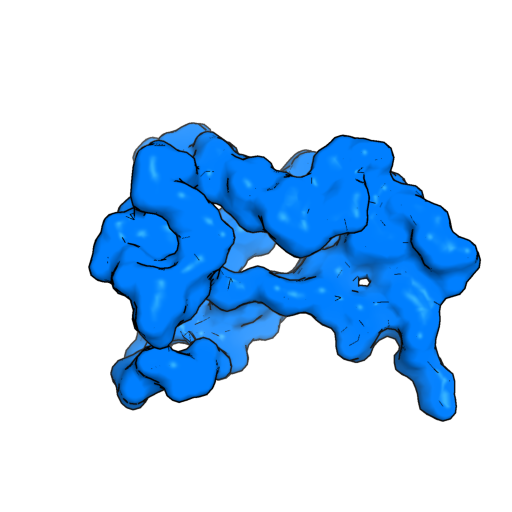41 N N . LEU B 2 93 ? 3.705 7.273 47.793 1.00 27.28 93 LEU A N 1
ATOM 1342 C CA . LEU B 2 93 ? 4.124 8.639 47.453 1.00 27.80 93 LEU A CA 1
ATOM 1343 C C . LEU B 2 93 ? 4.073 9.615 48.609 1.00 27.31 93 LEU A C 1
ATOM 1344 O O . LEU B 2 93 ? 3.188 9.544 49.460 1.00 26.65 93 LEU A O 1
ATOM 1349 N N . CYS B 2 94 ? 5.077 10.492 48.688 1.00 23.45 94 CYS A N 1
ATOM 1350 C CA . CYS B 2 94 ? 5.038 11.527 49.705 1.00 24.45 94 CYS A CA 1
ATOM 1351 C C . CYS B 2 94 ? 3.872 12.492 49.330 1.00 26.63 94 CYS A C 1
ATOM 1352 O O . CYS B 2 94 ? 3.129 12.922 50.217 1.00 26.40 94 CYS A O 1
ATOM 1355 N N . LEU B 2 95 ? 3.741 12.797 48.045 1.00 27.09 95 LEU A N 1
ATOM 1356 C CA . LEU B 2 95 ? 2.719 13.724 47.487 1.00 28.69 95 LEU A CA 1
ATOM 1357 C C . LEU B 2 95 ? 2.153 13.192 46.194 1.00 29.80 95 LEU A C 1
ATOM 1358 O O . LEU B 2 95 ? 2.893 12.924 45.229 1.00 26.20 95 LEU A O 1
ATOM 1363 N N . VAL B 2 96 ? 0.821 13.056 46.136 1.00 30.45 96 VAL A N 1
ATOM 1364 C CA . VAL B 2 96 ? 0.212 12.498 44.944 1.00 30.15 96 VAL A CA 1
ATOM 1365 C C . VAL B 2 96 ? 0.547 13.293 43.710 1.00 29.04 96 VAL A C 1
ATOM 1366 O O . VAL B 2 96 ? 0.583 12.767 42.605 1.00 29.51 96 VAL A O 1
ATOM 1370 N N . GLN B 2 97 ? 0.800 14.569 43.915 1.00 31.17 97 GLN A N 1
ATOM 1371 C CA . GLN B 2 97 ? 1.150 15.498 42.839 1.00 32.58 97 GLN A CA 1
ATOM 1372 C C . GLN B 2 97 ? 2.530 15.142 42.199 1.00 30.47 97 GLN A C 1
ATOM 1373 O O . GLN B 2 97 ? 2.812 15.515 41.059 1.00 30.95 97 GLN A O 1
ATOM 1379 N N . PHE B 2 98 ? 3.356 14.387 42.929 1.00 27.57 98 PHE A N 1
ATOM 1380 C CA . PHE B 2 98 ? 4.693 14.060 42.463 1.00 24.05 98 PHE A CA 1
ATOM 1381 C C . PHE B 2 98 ? 5.005 12.572 42.479 1.00 22.46 98 PHE A C 1
ATOM 1382 O O . PHE B 2 98 ? 5.666 12.072 43.384 1.00 23.63 98 PHE A O 1
ATOM 1390 N N . PRO B 2 99 ? 4.487 11.844 41.486 1.00 23.67 99 PRO A N 1
ATOM 1391 C CA . PRO B 2 99 ? 4.671 10.404 41.331 1.00 23.26 99 PRO A CA 1
ATOM 1392 C C . PRO B 2 99 ? 6.018 10.076 40.726 1.00 25.95 99 PRO A C 1
ATOM 1393 O O . PRO B 2 99 ? 6.488 8.929 40.859 1.00 26.07 99 PRO A O 1
ATOM 1397 N N . SER B 2 100 ? 6.694 11.070 40.164 1.00 24.05 100 SER A N 1
ATOM 1398 C CA . SER B 2 100 ? 7.947 10.771 39.431 1.00 22.09 100 SER A CA 1
ATOM 1399 C C . SER B 2 100 ? 8.975 11.869 39.401 1.00 22.25 100 SER A C 1
ATOM 1400 O O . SER B 2 100 ? 8.678 13.029 39.718 1.00 19.76 100 SER A O 1
ATOM 1403 N N . ARG B 2 101 ? 10.197 11.515 38.996 1.00 16.50 101 ARG A N 1
ATOM 1404 C CA . ARG B 2 101 ? 11.232 12.538 38.864 1.00 19.01 101 ARG A CA 1
ATOM 1405 C C . ARG B 2 101 ? 10.765 13.573 37.815 1.00 19.18 101 ARG A C 1
ATOM 1406 O O . ARG B 2 101 ? 10.939 14.783 37.976 1.00 19.83 101 ARG A O 1
ATOM 1414 N N . LYS B 2 102 ? 10.172 13.081 36.735 1.00 21.17 102 LYS A N 1
ATOM 1415 C CA . LYS B 2 102 ? 9.744 13.981 35.674 1.00 23.70 102 LYS A CA 1
ATOM 1416 C C . LYS B 2 102 ? 8.746 15.011 36.210 1.00 22.47 102 LYS A C 1
ATOM 1417 O O . LYS B 2 102 ? 8.815 16.194 35.884 1.00 21.02 102 LYS A O 1
ATOM 1423 N N . SER B 2 103 ? 7.827 14.554 37.039 1.00 21.34 103 SER A N 1
ATOM 1424 C CA . SER B 2 103 ? 6.790 15.452 37.577 1.00 22.72 103 SER A CA 1
ATOM 1425 C C . SER B 2 103 ? 7.419 16.575 38.377 1.00 23.81 103 SER A C 1
ATOM 1426 O O . SER B 2 103 ? 6.950 17.715 38.321 1.00 22.37 103 SER A O 1
ATOM 1429 N N . VAL B 2 104 ? 8.489 16.276 39.115 1.00 20.75 104 VAL A N 1
ATOM 1430 C CA . VAL B 2 104 ? 9.183 17.277 39.911 1.00 21.08 104 VAL A CA 1
ATOM 1431 C C . VAL B 2 104 ? 9.945 18.231 38.980 1.00 20.51 104 VAL A C 1
ATOM 1432 O O . VAL B 2 104 ? 9.927 19.456 39.182 1.00 18.85 104 VAL A O 1
ATOM 1436 N N . MET B 2 105 ? 10.598 17.689 37.948 1.00 18.18 105 MET A N 1
ATOM 1437 C CA . MET B 2 105 ? 11.311 18.550 37.035 1.00 19.71 105 MET A CA 1
ATOM 1438 C C . MET B 2 105 ? 10.385 19.538 36.326 1.00 16.71 105 MET A C 1
ATOM 1439 O O . MET B 2 105 ? 10.744 20.693 36.186 1.00 19.78 105 MET A O 1
ATOM 1444 N N . LEU B 2 106 ? 9.238 19.067 35.845 1.00 18.04 106 LEU A N 1
ATOM 1445 C CA . LEU B 2 106 ? 8.331 19.973 35.141 1.00 20.60 106 LEU A CA 1
ATOM 1446 C C . LEU B 2 106 ? 7.810 21.040 36.110 1.00 20.61 106 LEU A C 1
ATOM 1447 O O . LEU B 2 106 ? 7.722 22.225 35.761 1.00 23.04 106 LEU A O 1
ATOM 1452 N N . TYR B 2 107 ? 7.494 20.634 37.333 1.00 18.96 107 TYR A N 1
ATOM 1453 C CA . TYR B 2 107 ? 7.017 21.584 38.314 1.00 19.90 107 TYR A CA 1
ATOM 1454 C C . TYR B 2 107 ? 8.051 22.672 38.587 1.00 19.70 107 TYR A C 1
ATOM 1455 O O . TYR B 2 107 ? 7.736 23.871 38.496 1.00 22.85 107 TYR A O 1
ATOM 1464 N N . ALA B 2 108 ? 9.285 22.303 38.934 1.00 19.55 108 ALA A N 1
ATOM 1465 C CA . ALA B 2 108 ? 10.282 23.295 39.198 1.00 20.77 108 ALA A CA 1
ATOM 1466 C C . ALA B 2 108 ? 10.439 24.205 37.981 1.00 23.23 108 ALA A C 1
ATOM 1467 O O . ALA B 2 108 ? 10.539 25.426 38.132 1.00 24.26 108 ALA A O 1
ATOM 1469 N N . ALA B 2 109 ? 10.451 23.626 36.779 1.00 21.92 109 ALA A N 1
ATOM 1470 C CA . ALA B 2 109 ? 10.641 24.454 35.580 1.00 24.75 109 ALA A CA 1
ATOM 1471 C C . ALA B 2 109 ? 9.505 25.481 35.444 1.00 25.63 109 ALA A C 1
ATOM 1472 O O . ALA B 2 109 ? 9.711 26.596 35.010 1.00 22.95 109 ALA A O 1
ATOM 1474 N N . GLU B 2 110 ? 8.309 25.062 35.806 1.00 27.17 110 GLU A N 1
ATOM 1475 C CA . GLU B 2 110 ? 7.152 25.937 35.756 1.00 31.17 110 GLU A CA 1
ATOM 1476 C C . GLU B 2 110 ? 7.261 27.093 36.763 1.00 30.76 110 GLU A C 1
ATOM 1477 O O . GLU B 2 110 ? 7.001 28.237 36.417 1.00 31.48 110 GLU A O 1
ATOM 1483 N N . MET B 2 111 ? 7.725 26.810 37.971 1.00 25.40 111 MET A N 1
ATOM 1484 C CA . MET B 2 111 ? 7.782 27.810 39.019 1.00 26.16 111 MET A CA 1
ATOM 1485 C C . MET B 2 111 ? 8.934 28.759 39.045 1.00 27.28 111 MET A C 1
ATOM 1486 O O . MET B 2 111 ? 8.797 29.910 39.480 1.00 26.74 111 MET A O 1
ATOM 1491 N N . ILE B 2 112 ? 10.089 28.298 38.601 1.00 23.25 112 ILE A N 1
ATOM 1492 C CA . ILE B 2 112 ? 11.275 29.107 38.649 1.00 23.10 112 ILE A CA 1
ATOM 1493 C C . ILE B 2 112 ? 11.119 30.481 37.932 1.00 25.73 112 ILE A C 1
ATOM 1494 O O . ILE B 2 112 ? 11.561 31.478 38.483 1.00 26.06 112 ILE A O 1
ATOM 1499 N N . PRO B 2 113 ? 10.492 30.533 36.729 1.00 25.66 113 PRO A N 1
ATOM 1500 C CA . PRO B 2 113 ? 10.373 31.870 36.117 1.00 27.82 113 PRO A CA 1
ATOM 1501 C C . PRO B 2 113 ? 9.459 32.797 36.939 1.00 32.53 113 PRO A C 1
ATOM 1502 O O . PRO B 2 113 ? 9.485 34.014 36.743 1.00 33.42 113 PRO A O 1
ATOM 1506 N N . LYS B 2 114 ? 8.638 32.224 37.824 1.00 33.92 114 LYS A N 1
ATOM 1507 C CA . LYS B 2 114 ? 7.736 33.018 38.664 1.00 35.69 114 LYS A CA 1
ATOM 1508 C C . LYS B 2 114 ? 8.372 33.495 39.952 1.00 36.64 114 LYS A C 1
ATOM 1509 O O . LYS B 2 114 ? 7.715 34.169 40.744 1.00 38.57 114 LYS A O 1
ATOM 1515 N N . LEU B 2 115 ? 9.629 33.141 40.200 1.00 37.19 115 LEU A N 1
ATOM 1516 C CA . LEU B 2 115 ? 10.295 33.605 41.407 1.00 37.42 115 LEU A CA 1
ATOM 1517 C C . LEU B 2 115 ? 10.380 35.136 41.384 1.00 42.41 115 LEU A C 1
ATOM 1518 O O . LEU B 2 115 ? 10.830 35.734 40.392 1.00 42.06 115 LEU A O 1
ATOM 1523 N N . LYS B 2 116 ? 9.966 35.763 42.487 1.00 45.23 116 LYS A N 1
ATOM 1524 C CA . LYS B 2 116 ? 9.981 37.225 42.607 1.00 47.62 116 LYS A CA 1
ATOM 1525 C C . LYS B 2 116 ? 11.391 37.642 42.233 1.00 48.71 116 LYS A C 1
ATOM 1526 O O . LYS B 2 116 ? 11.594 38.633 41.520 1.00 49.23 116 LYS A O 1
ATOM 1532 N N . THR B 2 117 ? 12.371 36.831 42.620 1.00 49.43 117 THR A N 1
ATOM 1533 C CA . THR B 2 117 ? 13.759 37.162 42.307 1.00 49.11 117 THR A CA 1
ATOM 1534 C C . THR B 2 117 ? 14.137 37.163 40.816 1.00 48.20 117 THR A C 1
ATOM 1535 O O . THR B 2 117 ? 15.243 37.563 40.454 1.00 46.76 117 THR A O 1
ATOM 1539 N N . ARG B 2 118 ? 13.242 36.689 39.954 1.00 47.16 118 ARG A N 1
ATOM 1540 C CA . ARG B 2 118 ? 13.508 36.726 38.515 1.00 46.37 118 ARG A CA 1
ATOM 1541 C C . ARG B 2 118 ? 12.533 37.746 37.889 1.00 48.44 118 ARG A C 1
ATOM 1542 O O . ARG B 2 118 ? 11.540 38.125 38.563 1.00 48.58 118 ARG A O 1
#

Foldseek 3Di:
DPDFLPDQVNFDKDFLQCQALVDDVLLHHPDDSVLGDHLDAQVLLCVQCVVVPWDKDKPQQDADPSDPDRDSSRGIMMGTRQADRVRHGPDPQDNDPVSSSSSSSVCSVVPPVD

B-factor: mean 27.62, std 9.61, range [13.0, 58.94]

Nearest PDB structures (foldseek):
  1jid-assembly1_A  TM=1.009E+00  e=7.858E-23  Homo sapiens
  2go5-assembly1_B  TM=9.927E-01  e=2.901E-18  Canis sp.
  7obr-assembly1_q  TM=9.707E-01  e=1.315E-17  Canis lupus familiaris
  7nfx-assembly1_q  TM=9.490E-01  e=5.961E-17  Homo sapiens
  4xco-assembly2_B  TM=9.129E-01  e=6.491E-07  Methanocaldococcus jannaschii